Protein AF-A0A521UZY1-F1 (afdb_monomer_lite)

pLDDT: mean 79.72, std 10.28, range [48.25, 92.81]

Sequence (139 aa):
MKGLMRRAATAAIFVVVMLSGLFLGRYSFIFLFAIITALCLWEFLCMVLSRYTRRDFTRMVLGVGFGLTPFVLASVLHMNPLRFGDQFVILTSILFFPFIFLAFIYELFSHSATPFQNVGFIVLGMVYIGAPFSLLGFI

Secondary structure (DSSP, 8-state):
-HHHHHHHHHHHHHHHHHHHHHHS-HHHHHHHHHHHHHHHHHHHHHHHHTTTSS--HHHHHHHHHHHHHHHHHHHHHHH-TTS-HHHHHHHHHHHHHHHHHHHHHHHHHTT-SSHHHHHHHHHHHIIIIIHHHHHGGG-

Structure (mmCIF, N/CA/C/O backbone):
data_AF-A0A521UZY1-F1
#
_entry.id   AF-A0A521UZY1-F1
#
loop_
_atom_site.group_PDB
_atom_site.id
_atom_site.type_symbol
_atom_site.label_atom_id
_atom_site.label_alt_id
_atom_site.label_comp_id
_atom_site.label_asym_id
_atom_site.label_entity_id
_atom_site.label_seq_id
_atom_site.pdbx_PDB_ins_code
_atom_site.Cartn_x
_atom_site.Cartn_y
_atom_site.Cartn_z
_atom_site.occupancy
_atom_site.B_iso_or_equiv
_atom_site.auth_seq_id
_atom_site.auth_comp_id
_atom_site.auth_asym_id
_atom_site.auth_atom_id
_atom_site.pdbx_PDB_model_num
ATOM 1 N N . MET A 1 1 ? -28.747 -14.869 -21.790 1.00 61.78 1 MET A N 1
ATOM 2 C CA . MET A 1 1 ? -27.463 -14.736 -22.528 1.00 61.78 1 MET A CA 1
ATOM 3 C C . MET A 1 1 ? -26.734 -13.405 -22.294 1.00 61.78 1 MET A C 1
ATOM 5 O O . MET A 1 1 ? -25.518 -13.434 -22.159 1.00 61.78 1 MET A O 1
ATOM 9 N N . LYS A 1 2 ? -27.425 -12.256 -22.160 1.00 74.00 2 LYS A N 1
ATOM 10 C CA . LYS A 1 2 ? -26.795 -10.930 -21.933 1.00 74.00 2 LYS A CA 1
ATOM 11 C C . LYS A 1 2 ? -25.822 -10.870 -20.736 1.00 74.00 2 LYS A C 1
ATOM 13 O O . LYS A 1 2 ? -24.771 -10.247 -20.832 1.00 74.00 2 LYS A O 1
ATOM 18 N N . GLY A 1 3 ? -26.134 -11.558 -19.633 1.00 83.81 3 GLY A N 1
ATOM 19 C CA . GLY A 1 3 ? -25.256 -11.615 -18.455 1.00 83.81 3 GLY A CA 1
ATOM 20 C C . GLY A 1 3 ? -23.942 -12.369 -18.690 1.00 83.81 3 GLY A C 1
ATOM 21 O O . GLY A 1 3 ? -22.899 -11.931 -18.214 1.00 83.81 3 GLY A O 1
ATOM 22 N N . LEU A 1 4 ? -23.970 -13.460 -19.465 1.00 87.25 4 LEU A N 1
ATOM 23 C CA . LEU A 1 4 ? -22.769 -14.238 -19.786 1.00 87.25 4 LEU A CA 1
ATOM 24 C C . LEU A 1 4 ? -21.829 -13.442 -20.701 1.00 87.25 4 LEU A C 1
ATOM 26 O O . LEU A 1 4 ? -20.638 -13.358 -20.422 1.00 87.25 4 LEU A O 1
ATOM 30 N N . MET A 1 5 ? -22.381 -12.777 -21.725 1.00 88.06 5 MET A N 1
ATOM 31 C CA . MET A 1 5 ? -21.603 -11.907 -22.616 1.00 88.06 5 MET A CA 1
ATOM 32 C C . MET A 1 5 ? -20.946 -10.745 -21.864 1.00 88.06 5 MET A C 1
ATOM 34 O O . MET A 1 5 ? -19.778 -10.458 -22.100 1.00 88.06 5 MET A O 1
ATOM 38 N N . ARG A 1 6 ? -21.653 -10.107 -20.918 1.00 90.62 6 ARG A N 1
ATOM 39 C CA . ARG A 1 6 ? -21.083 -9.014 -20.114 1.00 90.62 6 ARG A CA 1
ATOM 40 C C . ARG A 1 6 ? -19.905 -9.485 -19.256 1.00 90.62 6 ARG A C 1
ATOM 42 O O . ARG A 1 6 ? -18.896 -8.794 -19.209 1.00 90.62 6 ARG A O 1
ATOM 49 N N . ARG A 1 7 ? -20.014 -10.661 -18.623 1.00 89.25 7 ARG A N 1
ATOM 50 C CA . ARG A 1 7 ? -18.938 -11.256 -17.805 1.00 89.25 7 ARG A CA 1
ATOM 51 C C . ARG A 1 7 ? -17.723 -11.639 -18.651 1.00 89.25 7 ARG A C 1
ATOM 53 O O . ARG A 1 7 ? -16.595 -11.355 -18.257 1.00 89.25 7 ARG A O 1
ATOM 60 N N . ALA A 1 8 ? -17.957 -12.239 -19.819 1.00 91.50 8 ALA A N 1
ATOM 61 C CA . ALA A 1 8 ? -16.895 -12.595 -20.756 1.00 91.50 8 ALA A CA 1
ATOM 62 C C . ALA A 1 8 ? -16.164 -11.351 -21.284 1.00 91.50 8 ALA A C 1
ATOM 64 O O . ALA A 1 8 ? -14.937 -11.325 -21.305 1.00 91.50 8 ALA A O 1
ATOM 65 N N . ALA A 1 9 ? -16.902 -10.291 -21.631 1.00 90.81 9 ALA A N 1
ATOM 66 C CA . ALA A 1 9 ? -16.315 -9.040 -22.100 1.00 90.81 9 ALA A CA 1
ATOM 67 C C . ALA A 1 9 ? -15.446 -8.365 -21.026 1.00 90.81 9 ALA A C 1
ATOM 69 O O . ALA A 1 9 ? -14.319 -7.973 -21.315 1.00 90.81 9 ALA A O 1
ATOM 70 N N . THR A 1 10 ? -15.914 -8.277 -19.774 1.00 92.81 10 THR A N 1
ATOM 71 C CA . THR A 1 10 ? -15.107 -7.704 -18.681 1.00 92.81 10 THR A CA 1
ATOM 72 C C . THR A 1 10 ? -13.855 -8.527 -18.388 1.00 92.81 10 THR A C 1
ATOM 74 O O . THR A 1 10 ? -12.802 -7.951 -18.130 1.00 92.81 10 THR A O 1
ATOM 77 N N . ALA A 1 11 ? -13.944 -9.859 -18.472 1.00 88.62 11 ALA A N 1
ATOM 78 C CA . ALA A 1 11 ? -12.788 -10.735 -18.301 1.00 88.62 11 ALA A CA 1
ATOM 79 C C . ALA A 1 11 ? -11.758 -10.536 -19.424 1.00 88.62 11 ALA A C 1
ATOM 81 O O . ALA A 1 11 ? -10.572 -10.396 -19.144 1.00 88.62 11 ALA A O 1
ATOM 82 N N . ALA A 1 12 ? -12.206 -10.450 -20.680 1.00 92.75 12 ALA A N 1
ATOM 83 C CA . ALA A 1 12 ? -11.323 -10.198 -21.817 1.00 92.75 12 ALA A CA 1
ATOM 84 C C . ALA A 1 12 ? -10.600 -8.847 -21.692 1.00 92.75 12 ALA A C 1
ATOM 86 O O . ALA A 1 12 ? -9.386 -8.785 -21.870 1.00 92.75 12 ALA A O 1
ATOM 87 N N . ILE A 1 13 ? -11.319 -7.782 -21.315 1.00 92.19 13 ILE A N 1
ATOM 88 C CA . ILE A 1 13 ? -10.723 -6.457 -21.079 1.00 92.19 13 ILE A CA 1
ATOM 89 C C . ILE A 1 13 ? -9.666 -6.532 -19.974 1.00 92.19 13 ILE A C 1
ATOM 91 O O . ILE A 1 13 ? -8.566 -6.014 -20.148 1.00 92.19 13 ILE A O 1
ATOM 95 N N . PHE A 1 14 ? -9.969 -7.207 -18.862 1.00 89.75 14 PHE A N 1
ATOM 96 C CA . PHE A 1 14 ? -9.023 -7.370 -17.760 1.00 89.75 14 PHE A CA 1
ATOM 97 C C . PHE A 1 14 ? -7.735 -8.073 -18.208 1.00 89.75 14 PHE A C 1
ATOM 99 O O . PHE A 1 14 ? -6.644 -7.595 -17.911 1.00 89.75 14 PHE A O 1
ATOM 106 N N . VAL A 1 15 ? -7.847 -9.155 -18.984 1.00 91.06 15 VAL A N 1
ATOM 107 C CA . VAL A 1 15 ? -6.678 -9.869 -19.521 1.00 91.06 15 VAL A CA 1
ATOM 108 C C . VAL A 1 15 ? -5.845 -8.966 -20.429 1.00 91.06 15 VAL A C 1
ATOM 110 O O . VAL A 1 15 ? -4.627 -8.926 -20.285 1.00 91.06 15 VAL A O 1
ATOM 113 N N . VAL A 1 16 ? -6.474 -8.202 -21.326 1.00 92.00 16 VAL A N 1
ATOM 114 C CA . VAL A 1 16 ? -5.754 -7.270 -22.211 1.00 92.00 16 VAL A CA 1
ATOM 115 C C . VAL A 1 16 ? -5.002 -6.209 -21.404 1.00 92.00 16 VAL A C 1
ATOM 117 O O . VAL A 1 16 ? -3.839 -5.939 -21.694 1.00 92.00 16 VAL A O 1
ATOM 120 N N . VAL A 1 17 ? -5.624 -5.650 -20.362 1.00 90.25 17 VAL A N 1
ATOM 121 C CA . VAL A 1 17 ? -4.982 -4.669 -19.472 1.00 90.25 17 VAL A CA 1
ATOM 122 C C . VAL A 1 17 ? -3.782 -5.291 -18.750 1.00 90.25 17 VAL A C 1
ATOM 124 O O . VAL A 1 17 ? -2.698 -4.709 -18.774 1.00 90.25 17 VAL A O 1
ATOM 127 N N . MET A 1 18 ? -3.925 -6.498 -18.197 1.00 88.62 18 MET A N 1
ATOM 128 C CA . MET A 1 18 ? -2.826 -7.218 -17.539 1.00 88.62 18 MET A CA 1
ATOM 129 C C . MET A 1 18 ? -1.658 -7.497 -18.494 1.00 88.62 18 MET A C 1
ATOM 131 O O . MET A 1 18 ? -0.507 -7.233 -18.152 1.00 88.62 18 MET A O 1
ATOM 135 N N . LEU A 1 19 ? -1.945 -7.981 -19.708 1.00 88.56 19 LEU A N 1
ATOM 136 C CA . LEU A 1 19 ? -0.922 -8.240 -20.725 1.00 88.56 19 LEU A CA 1
ATOM 137 C C . LEU A 1 19 ? -0.232 -6.943 -21.150 1.00 88.56 19 LEU A C 1
ATOM 139 O O . LEU A 1 19 ? 0.988 -6.910 -21.275 1.00 88.56 19 LEU A O 1
ATOM 143 N N . SER A 1 20 ? -0.988 -5.856 -21.320 1.00 85.12 20 SER A N 1
ATOM 144 C CA . SER A 1 20 ? -0.404 -4.563 -21.672 1.00 85.12 20 SER A CA 1
ATOM 145 C C . SER A 1 20 ? 0.567 -4.069 -20.597 1.00 85.12 20 SER A C 1
ATOM 147 O O . SER A 1 20 ? 1.686 -3.690 -20.928 1.00 85.12 20 SER A O 1
ATOM 149 N N . GLY A 1 21 ? 0.213 -4.176 -19.312 1.00 82.38 21 GLY A N 1
ATOM 150 C CA . GLY A 1 21 ? 1.114 -3.792 -18.223 1.00 82.38 21 GLY A CA 1
ATOM 151 C C . GLY A 1 21 ? 2.383 -4.639 -18.159 1.00 82.38 21 GLY A C 1
ATOM 152 O O . GLY A 1 21 ? 3.438 -4.122 -17.802 1.00 82.38 21 GLY A O 1
ATOM 153 N N . LEU A 1 22 ? 2.301 -5.915 -18.548 1.00 82.69 22 LEU A N 1
ATOM 154 C CA . LEU A 1 22 ? 3.452 -6.815 -18.605 1.00 82.69 22 LEU A CA 1
ATOM 155 C C . LEU A 1 22 ? 4.392 -6.488 -19.779 1.00 82.69 22 LEU A C 1
ATOM 157 O O . LEU A 1 22 ? 5.607 -6.457 -19.603 1.00 82.69 22 LEU A O 1
ATOM 161 N N . PHE A 1 23 ? 3.848 -6.225 -20.972 1.00 82.31 23 PHE A N 1
ATOM 162 C CA . PHE A 1 23 ? 4.647 -6.067 -22.195 1.00 82.31 23 PHE A CA 1
ATOM 163 C C . PHE A 1 23 ? 5.121 -4.632 -22.477 1.00 82.31 23 PHE A C 1
ATOM 165 O O . PHE A 1 23 ? 6.122 -4.462 -23.169 1.00 82.31 23 PHE A O 1
ATOM 172 N N . LEU A 1 24 ? 4.462 -3.592 -21.945 1.00 78.69 24 LEU A N 1
ATOM 173 C CA . LEU A 1 24 ? 4.845 -2.182 -22.171 1.00 78.69 24 LEU A CA 1
ATOM 174 C C . LEU A 1 24 ? 6.080 -1.738 -21.359 1.00 78.69 24 LEU A C 1
ATOM 176 O O . LEU A 1 24 ? 6.508 -0.585 -21.443 1.00 78.69 24 LEU A O 1
ATOM 180 N N . GLY A 1 25 ? 6.673 -2.650 -20.588 1.00 79.81 25 GLY A N 1
ATOM 181 C CA . GLY A 1 25 ? 7.915 -2.441 -19.859 1.00 79.81 25 GLY A CA 1
ATOM 182 C C . GLY A 1 25 ? 7.728 -2.108 -18.379 1.00 79.81 25 GLY A C 1
ATOM 183 O O . GLY A 1 25 ? 6.628 -2.034 -17.832 1.00 79.81 25 GLY A O 1
ATOM 184 N N . ARG A 1 26 ? 8.864 -1.888 -17.718 1.00 79.06 26 ARG A N 1
ATOM 185 C CA . ARG A 1 26 ? 9.018 -1.860 -16.255 1.00 79.06 26 ARG A CA 1
ATOM 186 C C . ARG A 1 26 ? 8.135 -0.845 -15.530 1.00 79.06 26 ARG A C 1
ATOM 188 O O . ARG A 1 26 ? 7.568 -1.142 -14.485 1.00 79.06 26 ARG A O 1
ATOM 195 N N . TYR A 1 27 ? 8.007 0.352 -16.095 1.00 82.38 27 TYR A N 1
ATOM 196 C CA . TYR A 1 27 ? 7.197 1.424 -15.513 1.00 82.38 27 TYR A CA 1
ATOM 197 C C . TYR A 1 27 ? 5.695 1.124 -15.600 1.00 82.38 27 TYR A C 1
ATOM 199 O O . TYR A 1 27 ? 4.960 1.435 -14.665 1.00 82.38 27 TYR A O 1
ATOM 207 N N . SER A 1 28 ? 5.246 0.490 -16.690 1.00 85.56 28 SER A N 1
ATOM 208 C CA . SER A 1 28 ? 3.839 0.117 -16.877 1.00 85.56 28 SER A CA 1
ATOM 209 C C . SER A 1 28 ? 3.429 -0.986 -15.902 1.00 85.56 28 SER A C 1
ATOM 211 O O . SER A 1 28 ? 2.385 -0.880 -15.258 1.00 85.56 28 SER A O 1
ATOM 213 N N . PHE A 1 29 ? 4.305 -1.976 -15.706 1.00 85.19 29 PHE A N 1
ATOM 214 C CA . PHE A 1 29 ? 4.110 -3.049 -14.736 1.00 85.19 29 PHE A CA 1
ATOM 215 C C . PHE A 1 29 ? 3.976 -2.514 -13.305 1.00 85.19 29 PHE A C 1
ATOM 217 O O . PHE A 1 29 ? 2.989 -2.800 -12.626 1.00 85.19 29 PHE A O 1
ATOM 224 N N . ILE A 1 30 ? 4.926 -1.675 -12.868 1.00 86.19 30 ILE A N 1
ATOM 225 C CA . ILE A 1 30 ? 4.906 -1.067 -11.529 1.00 86.19 30 ILE A CA 1
ATOM 226 C C . ILE A 1 30 ? 3.627 -0.250 -11.327 1.00 86.19 30 ILE A C 1
ATOM 228 O O . ILE A 1 30 ? 2.982 -0.371 -10.289 1.00 86.19 30 ILE A O 1
ATOM 232 N N . PHE A 1 31 ? 3.226 0.555 -12.314 1.00 87.50 31 PHE A N 1
ATOM 233 C CA . PHE A 1 31 ? 2.027 1.385 -12.213 1.00 87.50 31 PHE A CA 1
ATOM 234 C C . PHE A 1 31 ? 0.741 0.554 -12.101 1.00 87.50 31 PHE A C 1
ATOM 236 O O . PHE A 1 31 ? -0.096 0.820 -11.238 1.00 87.50 31 PHE A O 1
ATOM 243 N N . LEU A 1 32 ? 0.595 -0.477 -12.936 1.00 88.62 32 LEU A N 1
ATOM 244 C CA . LEU A 1 32 ? -0.574 -1.353 -12.919 1.00 88.62 32 LEU A CA 1
ATOM 245 C C . LEU A 1 32 ? -0.691 -2.091 -11.580 1.00 88.62 32 LEU A C 1
ATOM 247 O O . LEU A 1 32 ? -1.753 -2.069 -10.954 1.00 88.62 32 LEU A O 1
ATOM 251 N N . PHE A 1 33 ? 0.401 -2.688 -11.100 1.00 88.06 33 PHE A N 1
ATOM 252 C CA . PHE A 1 33 ? 0.388 -3.403 -9.826 1.00 88.06 33 PHE A CA 1
ATOM 253 C C . PHE A 1 33 ? 0.284 -2.469 -8.616 1.00 88.06 33 PHE A C 1
ATOM 255 O O . PHE A 1 33 ? -0.316 -2.864 -7.617 1.00 88.06 33 PHE A O 1
ATOM 262 N N . ALA A 1 34 ? 0.752 -1.219 -8.705 1.00 89.62 34 ALA A N 1
ATOM 263 C CA . ALA A 1 34 ? 0.515 -0.211 -7.670 1.00 89.62 34 ALA A CA 1
ATOM 264 C C . ALA A 1 34 ? -0.983 0.069 -7.500 1.00 89.62 34 ALA A C 1
ATOM 266 O O . ALA A 1 34 ? -1.485 0.086 -6.376 1.00 89.62 34 ALA A O 1
ATOM 267 N N . ILE A 1 35 ? -1.706 0.242 -8.613 1.00 91.12 35 ILE A N 1
ATOM 268 C CA . ILE A 1 35 ? -3.157 0.471 -8.599 1.00 91.12 35 ILE A CA 1
ATOM 269 C C . ILE A 1 35 ? -3.882 -0.742 -8.020 1.00 91.12 35 ILE A C 1
ATOM 271 O O . ILE A 1 35 ? -4.724 -0.581 -7.139 1.00 91.12 35 ILE A O 1
ATOM 275 N N . ILE A 1 36 ? -3.548 -1.952 -8.476 1.00 91.12 36 ILE A N 1
ATOM 276 C CA . ILE A 1 36 ? -4.174 -3.182 -7.971 1.00 91.12 36 ILE A CA 1
ATOM 277 C C . ILE A 1 36 ? -3.931 -3.324 -6.465 1.00 91.12 36 ILE A C 1
ATOM 279 O O . ILE A 1 36 ? -4.875 -3.547 -5.712 1.00 91.12 36 ILE A O 1
ATOM 283 N N . THR A 1 37 ? -2.694 -3.115 -6.012 1.00 90.75 37 THR A N 1
ATOM 284 C CA . THR A 1 37 ? -2.333 -3.188 -4.590 1.00 90.75 37 THR A CA 1
ATOM 285 C C . THR A 1 37 ? -3.107 -2.156 -3.768 1.00 90.75 37 THR A C 1
ATOM 287 O O . THR A 1 37 ? -3.660 -2.499 -2.724 1.00 90.75 37 THR A O 1
ATOM 290 N N . ALA A 1 38 ? -3.217 -0.911 -4.250 1.00 91.00 38 ALA A N 1
ATOM 291 C CA . ALA A 1 38 ? -3.992 0.142 -3.595 1.00 91.00 38 ALA A CA 1
ATOM 292 C C . ALA A 1 38 ? -5.477 -0.223 -3.470 1.00 91.00 38 ALA A C 1
ATOM 294 O O . ALA A 1 38 ? -6.060 -0.059 -2.400 1.00 91.00 38 ALA A O 1
ATOM 295 N N . LEU A 1 39 ? -6.081 -0.739 -4.546 1.00 91.69 39 LEU A N 1
ATOM 296 C CA . LEU A 1 39 ? -7.485 -1.153 -4.567 1.00 91.69 39 LEU A CA 1
ATOM 297 C C . LEU A 1 39 ? -7.737 -2.340 -3.629 1.00 91.69 39 LEU A C 1
ATOM 299 O O . LEU A 1 39 ? -8.699 -2.312 -2.866 1.00 91.69 39 LEU A O 1
ATOM 303 N N . CYS A 1 40 ? -6.852 -3.341 -3.619 1.00 91.00 40 CYS A N 1
ATOM 304 C CA . CYS A 1 40 ? -6.947 -4.477 -2.701 1.00 91.00 40 CYS A CA 1
ATOM 305 C C . CYS A 1 40 ? -6.811 -4.046 -1.235 1.00 91.00 40 CYS A C 1
ATOM 307 O O . CYS A 1 40 ? -7.596 -4.481 -0.395 1.00 91.00 40 CYS A O 1
ATOM 309 N N . LEU A 1 41 ? -5.851 -3.169 -0.919 1.00 90.06 41 LEU A N 1
ATOM 310 C CA . LEU A 1 41 ? -5.695 -2.607 0.426 1.00 90.06 41 LEU A CA 1
ATOM 311 C C . LEU A 1 41 ? -6.925 -1.797 0.837 1.00 90.06 41 LEU A C 1
ATOM 313 O O . LEU A 1 41 ? -7.383 -1.912 1.973 1.00 90.06 41 LEU A O 1
ATOM 317 N N . TRP A 1 42 ? -7.473 -1.002 -0.084 1.00 89.81 42 TRP A N 1
ATOM 318 C CA . TRP A 1 42 ? -8.680 -0.217 0.144 1.00 89.81 42 TRP A CA 1
ATOM 319 C C . TRP A 1 42 ? -9.870 -1.121 0.473 1.00 89.81 42 TRP A C 1
ATOM 321 O O . TRP A 1 42 ? -10.521 -0.918 1.495 1.00 89.81 42 TRP A O 1
ATOM 331 N N . GLU A 1 43 ? -10.140 -2.153 -0.328 1.00 89.06 43 GLU A N 1
ATOM 332 C CA . GLU A 1 43 ? -11.229 -3.095 -0.042 1.00 89.06 43 GLU A CA 1
ATOM 333 C C . GLU A 1 43 ? -11.022 -3.848 1.273 1.00 89.06 43 GLU A C 1
ATOM 335 O O . GLU A 1 43 ? -11.949 -3.938 2.082 1.00 89.06 43 GLU A O 1
ATOM 340 N N . PHE A 1 44 ? -9.806 -4.340 1.522 1.00 89.69 44 PHE A N 1
ATOM 341 C CA . PHE A 1 44 ? -9.466 -5.038 2.759 1.00 89.69 44 PHE A CA 1
ATOM 342 C C . PHE A 1 44 ? -9.715 -4.159 3.989 1.00 89.69 44 PHE A C 1
ATOM 344 O O . PHE A 1 44 ? -10.442 -4.553 4.902 1.00 89.69 44 PHE A O 1
ATOM 351 N N . LEU A 1 45 ? -9.180 -2.936 3.993 1.00 86.00 45 LEU A N 1
ATOM 352 C CA . LEU A 1 45 ? -9.372 -1.995 5.094 1.00 86.00 45 LEU A CA 1
ATOM 353 C C . LEU A 1 45 ? -10.834 -1.571 5.223 1.00 86.00 45 LEU A C 1
ATOM 355 O O . LEU A 1 45 ? -11.314 -1.430 6.340 1.00 86.00 45 LEU A O 1
ATOM 359 N N . CYS A 1 46 ? -11.575 -1.434 4.120 1.00 84.50 46 CYS A N 1
ATOM 360 C CA . CYS A 1 46 ? -13.008 -1.146 4.171 1.00 84.50 46 CYS A CA 1
ATOM 361 C C . CYS A 1 46 ? -13.744 -2.229 4.963 1.00 84.50 46 CYS A C 1
ATOM 363 O O . CYS A 1 46 ? -14.465 -1.925 5.907 1.00 84.50 46 CYS A O 1
ATOM 365 N N . MET A 1 47 ? -13.523 -3.500 4.622 1.00 83.38 47 MET A N 1
ATOM 366 C CA . MET A 1 47 ? -14.191 -4.625 5.282 1.00 83.38 47 MET A CA 1
ATOM 367 C C . MET A 1 47 ? -13.826 -4.732 6.764 1.00 83.38 47 MET A C 1
ATOM 369 O O . MET A 1 47 ? -14.671 -5.059 7.597 1.00 83.38 47 MET A O 1
ATOM 373 N N . VAL A 1 48 ? -12.571 -4.447 7.091 1.00 82.25 48 VAL A N 1
ATOM 374 C CA . VAL A 1 48 ? -12.013 -4.697 8.416 1.00 82.25 48 VAL A CA 1
ATOM 375 C C . VAL A 1 48 ? -12.243 -3.525 9.384 1.00 82.25 48 VAL A C 1
ATOM 377 O O . VAL A 1 48 ? -12.565 -3.751 10.550 1.00 82.25 48 VAL A O 1
ATOM 380 N N . LEU A 1 49 ? -12.166 -2.277 8.907 1.00 73.62 49 LEU A N 1
ATOM 381 C CA . LEU A 1 49 ? -12.377 -1.062 9.712 1.00 73.62 49 LEU A CA 1
ATOM 382 C C . LEU A 1 49 ? -13.840 -0.574 9.731 1.00 73.62 49 LEU A C 1
ATOM 384 O O . LEU A 1 49 ? -14.206 0.193 10.620 1.00 73.62 49 LEU A O 1
ATOM 388 N N . SER A 1 50 ? -14.711 -1.031 8.818 1.00 63.06 50 SER A N 1
ATOM 389 C CA . SER A 1 50 ? -16.135 -0.627 8.757 1.00 63.06 50 SER A CA 1
ATOM 390 C C . SER A 1 50 ? -16.968 -1.051 9.979 1.00 63.06 50 SER A C 1
ATOM 392 O O . SER A 1 50 ? -18.158 -0.738 10.047 1.00 63.06 50 SER A O 1
ATOM 394 N N . ARG A 1 51 ? -16.392 -1.772 10.946 1.00 55.06 51 ARG A N 1
ATOM 395 C CA . ARG A 1 51 ? -17.146 -2.364 12.055 1.00 55.06 51 ARG A CA 1
ATOM 396 C C . ARG A 1 51 ? -17.398 -1.441 13.249 1.00 55.06 51 ARG A C 1
ATOM 398 O O . ARG A 1 51 ? -18.253 -1.806 14.046 1.00 55.06 51 ARG A O 1
ATOM 405 N N . TYR A 1 52 ? -16.699 -0.307 13.403 1.00 50.44 52 TYR A N 1
ATOM 406 C CA . TYR A 1 52 ? -16.711 0.390 14.705 1.00 50.44 52 TYR A CA 1
ATOM 407 C C . TYR A 1 52 ? -16.898 1.913 14.732 1.00 50.44 52 TYR A C 1
ATOM 409 O O . TYR A 1 52 ? -17.460 2.392 15.711 1.00 50.44 52 TYR A O 1
ATOM 417 N N . THR A 1 53 ? -16.536 2.686 13.703 1.00 48.47 53 THR A N 1
ATOM 418 C CA . THR A 1 53 ? -16.716 4.152 13.746 1.00 48.47 53 THR A CA 1
ATOM 419 C C . THR A 1 53 ? -16.998 4.717 12.358 1.00 48.47 53 THR A C 1
ATOM 421 O O . THR A 1 53 ? -16.500 4.222 11.349 1.00 48.47 53 THR A O 1
ATOM 424 N N . ARG A 1 54 ? -17.850 5.751 12.329 1.00 48.25 54 ARG A N 1
ATOM 425 C CA . ARG A 1 54 ? -18.164 6.636 11.197 1.00 48.25 54 ARG A CA 1
ATOM 426 C C . ARG A 1 54 ? -16.959 6.749 10.258 1.00 48.25 54 ARG A C 1
ATOM 428 O O . ARG A 1 54 ? -15.928 7.206 10.716 1.00 48.25 54 ARG A O 1
ATOM 435 N N . ARG A 1 55 ? -17.106 6.305 8.997 1.00 54.28 55 ARG A N 1
ATOM 436 C CA . ARG A 1 55 ? -16.135 6.397 7.878 1.00 54.28 55 ARG A CA 1
ATOM 437 C C . ARG A 1 55 ? -15.021 7.427 8.125 1.00 54.28 55 ARG A C 1
ATOM 439 O O . ARG A 1 55 ? -15.094 8.551 7.630 1.00 54.28 55 ARG A O 1
ATOM 446 N N . ASP A 1 56 ? -13.973 7.027 8.836 1.00 63.75 56 ASP A N 1
ATOM 447 C CA . ASP A 1 56 ? -12.769 7.836 8.963 1.00 63.75 56 ASP A CA 1
ATOM 448 C C . ASP A 1 56 ? -11.968 7.590 7.692 1.00 63.75 56 ASP A C 1
ATOM 450 O O . ASP A 1 56 ? -11.037 6.788 7.644 1.00 63.75 56 ASP A O 1
ATOM 454 N N . PHE A 1 57 ? -12.392 8.262 6.622 1.00 68.06 57 PHE A N 1
ATOM 455 C CA . PHE A 1 57 ? -11.713 8.269 5.330 1.00 68.06 57 PHE A CA 1
ATOM 456 C C . PHE A 1 57 ? -10.205 8.514 5.507 1.00 68.06 57 PHE A C 1
ATOM 458 O O . PHE A 1 57 ? -9.391 7.879 4.847 1.00 68.06 57 PHE A O 1
ATOM 465 N N . THR A 1 58 ? -9.831 9.335 6.492 1.00 69.81 58 THR A N 1
ATOM 466 C CA . THR A 1 58 ? -8.448 9.578 6.913 1.00 69.81 58 THR A CA 1
ATOM 467 C C . THR A 1 58 ? -7.717 8.305 7.348 1.00 69.81 58 THR A C 1
ATOM 469 O O . THR A 1 58 ? -6.619 8.057 6.861 1.00 69.81 58 THR A O 1
ATOM 472 N N . ARG A 1 59 ? -8.315 7.450 8.192 1.00 72.81 59 ARG A N 1
ATOM 473 C CA . ARG A 1 59 ? -7.708 6.167 8.606 1.00 72.81 59 ARG A CA 1
ATOM 474 C C . ARG A 1 59 ? -7.531 5.226 7.426 1.00 72.81 59 ARG A C 1
ATOM 476 O O . ARG A 1 59 ? -6.535 4.519 7.342 1.00 72.81 59 ARG A O 1
ATOM 483 N N . MET A 1 60 ? -8.489 5.238 6.507 1.00 76.81 60 MET A N 1
ATOM 484 C CA . MET A 1 60 ? -8.457 4.398 5.319 1.00 76.81 60 MET A CA 1
ATOM 485 C C . MET A 1 60 ? -7.334 4.814 4.365 1.00 76.81 60 MET A C 1
ATOM 487 O O . MET A 1 60 ? -6.557 3.972 3.925 1.00 76.81 60 MET A O 1
ATOM 491 N N . VAL A 1 61 ? -7.195 6.117 4.108 1.00 80.00 61 VAL A N 1
ATOM 492 C CA . VAL A 1 61 ? -6.105 6.671 3.293 1.00 80.00 61 VAL A CA 1
ATOM 493 C C . VAL A 1 61 ? -4.748 6.423 3.953 1.00 80.00 61 VAL A C 1
ATOM 495 O O . VAL A 1 61 ? -3.819 5.998 3.269 1.00 80.00 61 VAL A O 1
ATOM 498 N N . LEU A 1 62 ? -4.641 6.615 5.273 1.00 79.81 62 LEU A N 1
ATOM 499 C CA . LEU A 1 62 ? -3.422 6.307 6.023 1.00 79.81 62 LEU A CA 1
ATOM 500 C C . LEU A 1 62 ? -3.077 4.817 5.930 1.00 79.81 62 LEU A C 1
ATOM 502 O O . LEU A 1 62 ? -1.960 4.476 5.562 1.00 79.81 62 LEU A O 1
ATOM 506 N N . GLY A 1 63 ? -4.042 3.928 6.172 1.00 82.31 63 GLY A N 1
ATOM 507 C CA . GLY A 1 63 ? -3.843 2.483 6.100 1.00 82.31 63 GLY A CA 1
ATOM 508 C C . GLY A 1 63 ? -3.446 1.994 4.705 1.00 82.31 63 GLY A C 1
ATOM 509 O O . GLY A 1 63 ? -2.547 1.163 4.595 1.00 82.31 63 GLY A O 1
ATOM 510 N N . VAL A 1 64 ? -4.053 2.527 3.637 1.00 84.62 64 VAL A N 1
ATOM 511 C CA . VAL A 1 64 ? -3.643 2.203 2.261 1.00 84.62 64 VAL A CA 1
ATOM 512 C C . VAL A 1 64 ? -2.244 2.729 1.982 1.00 84.62 64 VAL A C 1
ATOM 514 O O . VAL A 1 64 ? -1.419 1.970 1.487 1.00 84.62 64 VAL A O 1
ATOM 517 N N . GLY A 1 65 ? -1.945 3.978 2.348 1.00 84.44 65 GLY A N 1
ATOM 518 C CA . GLY A 1 65 ? -0.602 4.542 2.208 1.00 84.44 65 GLY A CA 1
ATOM 519 C C . GLY A 1 65 ? 0.454 3.686 2.911 1.00 84.44 65 GLY A C 1
ATOM 520 O O . GLY A 1 65 ? 1.486 3.373 2.322 1.00 84.44 65 GLY A O 1
ATOM 521 N N . PHE A 1 66 ? 0.156 3.229 4.130 1.00 82.31 66 PHE A N 1
ATOM 522 C CA . PHE A 1 66 ? 1.020 2.350 4.916 1.00 82.31 66 PHE A CA 1
ATOM 523 C C . PHE A 1 66 ? 1.177 0.964 4.288 1.00 82.31 66 PHE A C 1
ATOM 525 O O . PHE A 1 66 ? 2.300 0.485 4.138 1.00 82.31 66 PHE A O 1
ATOM 532 N N . GLY A 1 67 ? 0.086 0.340 3.847 1.00 83.88 67 GLY A N 1
ATOM 533 C CA . GLY A 1 67 ? 0.128 -0.960 3.181 1.00 83.88 67 GLY A CA 1
ATOM 534 C C . GLY A 1 67 ? 0.875 -0.948 1.845 1.00 83.88 67 GLY A C 1
ATOM 535 O O . GLY A 1 67 ? 1.389 -1.983 1.430 1.00 83.88 67 GLY A O 1
ATOM 536 N N . LEU A 1 68 ? 0.976 0.212 1.187 1.00 87.31 68 LEU A N 1
ATOM 537 C CA . LEU A 1 68 ? 1.677 0.389 -0.089 1.00 87.31 68 LEU A CA 1
ATOM 538 C C . LEU A 1 68 ? 3.190 0.600 0.080 1.00 87.31 68 LEU A C 1
ATOM 540 O O . LEU A 1 68 ? 3.940 0.416 -0.878 1.00 87.31 68 LEU A O 1
ATOM 544 N N . THR A 1 69 ? 3.661 0.936 1.286 1.00 84.94 69 THR A N 1
ATOM 545 C CA . THR A 1 69 ? 5.093 1.148 1.571 1.00 84.94 69 THR A CA 1
ATOM 546 C C . THR A 1 69 ? 6.025 0.019 1.097 1.00 84.94 69 THR A C 1
ATOM 548 O O . THR A 1 69 ? 7.007 0.351 0.427 1.00 84.94 69 THR A O 1
ATOM 551 N N . PRO A 1 70 ? 5.762 -1.290 1.324 1.00 81.88 70 PRO A N 1
ATOM 552 C CA . PRO A 1 70 ? 6.642 -2.352 0.827 1.00 81.88 70 PRO A CA 1
ATOM 553 C C . PRO A 1 70 ? 6.684 -2.401 -0.703 1.00 81.88 70 PRO A C 1
ATOM 555 O O . PRO A 1 70 ? 7.744 -2.622 -1.282 1.00 81.88 70 PRO A O 1
ATOM 558 N N . PHE A 1 71 ? 5.558 -2.131 -1.368 1.00 84.44 71 PHE A N 1
ATOM 559 C CA . PHE A 1 71 ? 5.481 -2.099 -2.826 1.00 84.44 71 PHE A CA 1
ATOM 560 C 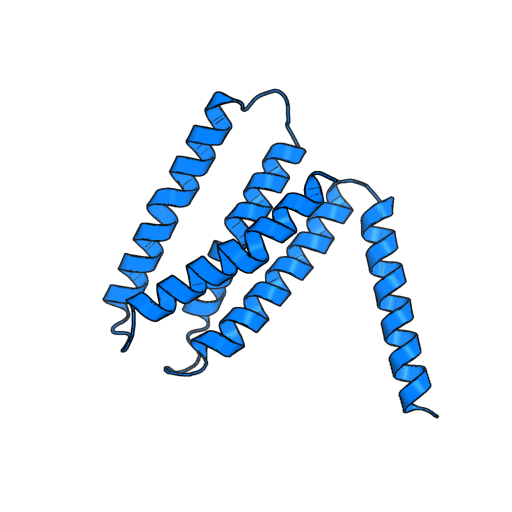C . PHE A 1 71 ? 6.304 -0.944 -3.413 1.00 84.44 71 PHE A C 1
ATOM 562 O O . PHE A 1 71 ? 7.050 -1.136 -4.375 1.00 84.44 71 PHE A O 1
ATOM 569 N N . VAL A 1 72 ? 6.220 0.249 -2.812 1.00 83.19 72 VAL A N 1
ATOM 570 C CA . VAL A 1 72 ? 7.022 1.411 -3.228 1.00 83.19 72 VAL A CA 1
ATOM 571 C C . VAL A 1 72 ? 8.511 1.141 -3.023 1.00 83.19 72 VAL A C 1
ATOM 573 O O . VAL A 1 72 ? 9.302 1.377 -3.934 1.00 83.19 72 VAL A O 1
ATOM 576 N N . LEU A 1 73 ? 8.897 0.596 -1.866 1.00 80.44 73 LEU A N 1
ATOM 577 C CA . LEU A 1 73 ? 10.291 0.258 -1.569 1.00 80.44 73 LEU A CA 1
ATOM 578 C C . LEU A 1 73 ? 10.855 -0.767 -2.564 1.00 80.44 73 LEU A C 1
ATOM 580 O O . LEU A 1 73 ? 11.939 -0.555 -3.109 1.00 80.44 73 LEU A O 1
ATOM 584 N N . ALA A 1 74 ? 10.103 -1.829 -2.867 1.00 79.56 74 ALA A N 1
ATOM 585 C CA . ALA A 1 74 ? 10.488 -2.814 -3.877 1.00 79.56 74 ALA A CA 1
ATOM 586 C C . ALA A 1 74 ? 10.603 -2.200 -5.280 1.00 79.56 74 ALA A C 1
ATOM 588 O O . ALA A 1 74 ? 11.543 -2.496 -6.015 1.00 79.56 74 ALA A O 1
ATOM 589 N N . SER A 1 75 ? 9.694 -1.292 -5.640 1.00 79.38 75 SER A N 1
ATOM 590 C CA . SER A 1 75 ? 9.735 -0.592 -6.928 1.00 79.38 75 SER A CA 1
ATOM 591 C C . SER A 1 75 ? 10.984 0.287 -7.063 1.00 79.38 75 SER A C 1
ATOM 593 O O . SER A 1 75 ? 11.627 0.291 -8.112 1.00 79.38 75 SER A O 1
ATOM 595 N N . VAL A 1 76 ? 11.369 0.996 -5.995 1.00 77.25 76 VAL A N 1
ATOM 596 C CA . VAL A 1 76 ? 12.593 1.816 -5.952 1.00 77.25 76 VAL A CA 1
ATOM 597 C C . VAL A 1 76 ? 13.844 0.944 -6.083 1.00 77.25 76 VAL A C 1
ATOM 599 O O . VAL A 1 76 ? 14.726 1.266 -6.882 1.00 77.25 76 VAL A O 1
ATOM 602 N N . LEU A 1 77 ? 13.897 -0.185 -5.368 1.00 73.94 77 LEU A N 1
ATOM 603 C CA . LEU A 1 77 ? 14.971 -1.172 -5.513 1.00 73.94 77 LEU A CA 1
ATOM 604 C C . LEU A 1 77 ? 15.101 -1.669 -6.948 1.00 73.94 77 LEU A C 1
ATOM 606 O O . LEU A 1 77 ? 16.197 -1.710 -7.507 1.00 73.94 77 LEU A O 1
ATOM 610 N N . HIS A 1 78 ? 13.970 -2.016 -7.554 1.00 70.50 78 HIS A N 1
ATOM 611 C CA . HIS A 1 78 ? 13.939 -2.542 -8.904 1.00 70.50 78 HIS A CA 1
ATOM 612 C C . HIS A 1 78 ? 14.453 -1.509 -9.923 1.00 70.50 78 HIS A C 1
ATOM 614 O O . HIS A 1 78 ? 15.117 -1.857 -10.902 1.00 70.50 78 HIS A O 1
ATOM 620 N N . MET A 1 79 ? 14.213 -0.216 -9.684 1.00 69.62 79 MET A N 1
ATOM 621 C CA . MET A 1 79 ? 14.726 0.854 -10.539 1.00 69.62 79 MET A CA 1
ATOM 622 C C . MET A 1 79 ? 16.244 1.058 -10.444 1.00 69.62 79 MET A C 1
ATOM 624 O O . MET A 1 79 ? 16.840 1.441 -11.453 1.00 69.62 79 MET A O 1
ATOM 628 N N . ASN A 1 80 ? 16.881 0.784 -9.299 1.00 67.50 80 ASN A N 1
ATOM 629 C CA . ASN A 1 80 ? 18.320 1.009 -9.100 1.00 67.50 80 ASN A CA 1
ATOM 630 C C . ASN A 1 80 ? 19.004 -0.102 -8.263 1.00 67.50 80 ASN A C 1
ATOM 632 O O . ASN A 1 80 ? 19.342 0.112 -7.097 1.00 67.50 80 ASN A O 1
ATOM 636 N N . PRO A 1 81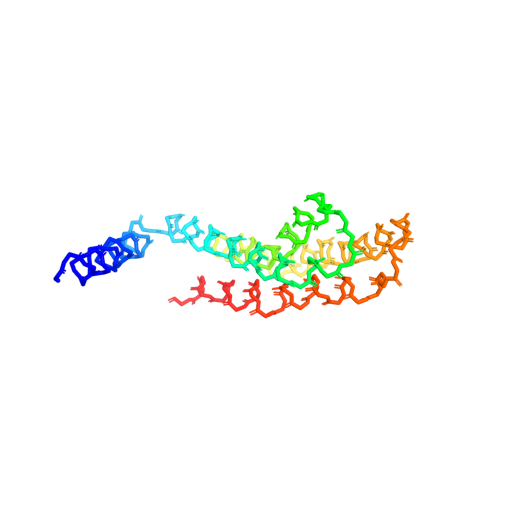 ? 19.298 -1.274 -8.861 1.00 59.03 81 PRO A N 1
ATOM 637 C CA . PRO A 1 81 ? 19.833 -2.427 -8.126 1.00 59.03 81 PRO A CA 1
ATOM 638 C C . PRO A 1 81 ? 21.258 -2.233 -7.576 1.00 59.03 81 PRO A C 1
ATOM 640 O O . PRO A 1 81 ? 21.667 -2.926 -6.652 1.00 59.03 81 PRO A O 1
ATOM 643 N N . LEU A 1 82 ? 22.042 -1.312 -8.151 1.00 52.06 82 LEU A N 1
ATOM 644 C CA . LEU A 1 82 ? 23.509 -1.300 -8.030 1.00 52.06 82 LEU A CA 1
ATOM 645 C C . LEU A 1 82 ? 24.080 -0.338 -6.971 1.00 52.06 82 LEU A C 1
ATOM 647 O O . LEU A 1 82 ? 25.297 -0.278 -6.817 1.00 52.06 82 LEU A O 1
ATOM 651 N N . ARG A 1 83 ? 23.253 0.439 -6.256 1.00 54.19 83 ARG A N 1
ATOM 652 C CA . ARG A 1 83 ? 23.750 1.516 -5.366 1.00 54.19 83 ARG A CA 1
ATOM 653 C C . ARG A 1 83 ? 23.355 1.429 -3.894 1.00 54.19 83 ARG A C 1
A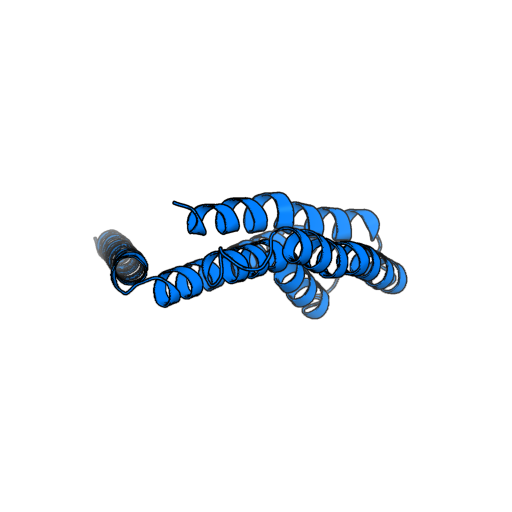TOM 655 O O . ARG A 1 83 ? 23.875 2.206 -3.102 1.00 54.19 83 ARG A O 1
ATOM 662 N N . PHE A 1 84 ? 22.485 0.497 -3.511 1.00 57.34 84 PHE A N 1
ATOM 663 C CA . PHE A 1 84 ? 21.770 0.598 -2.237 1.00 57.34 84 PHE A CA 1
ATOM 664 C C . PHE A 1 84 ? 21.929 -0.603 -1.293 1.00 57.34 84 PHE A C 1
ATOM 666 O O . PHE A 1 84 ? 21.033 -0.819 -0.502 1.00 57.34 84 PHE A O 1
ATOM 673 N N . GLY A 1 85 ? 23.022 -1.375 -1.296 1.00 59.53 85 GLY A N 1
ATOM 674 C CA . GLY A 1 85 ? 23.182 -2.480 -0.322 1.00 59.53 85 GLY A CA 1
ATOM 675 C C . GLY A 1 85 ? 22.969 -2.027 1.135 1.00 59.53 85 GLY A C 1
ATOM 676 O O . GLY A 1 85 ? 22.009 -2.432 1.789 1.00 59.53 85 GLY A O 1
ATOM 677 N N . ASP A 1 86 ? 23.787 -1.079 1.595 1.00 64.31 86 ASP A N 1
ATOM 678 C CA . ASP A 1 86 ? 23.669 -0.517 2.950 1.00 64.31 86 ASP A CA 1
ATOM 679 C C . ASP A 1 86 ? 22.579 0.560 3.037 1.00 64.31 86 ASP A C 1
ATOM 681 O O . ASP A 1 86 ? 21.834 0.661 4.013 1.00 64.31 86 ASP A O 1
ATOM 685 N N . GLN A 1 87 ? 22.440 1.361 1.978 1.00 67.69 87 GLN A N 1
ATOM 686 C CA . GLN A 1 87 ? 21.480 2.462 1.943 1.00 67.69 87 GLN A CA 1
ATOM 687 C C . GLN A 1 87 ? 20.025 1.975 1.897 1.00 67.69 87 GLN A C 1
ATOM 689 O O . GLN A 1 87 ? 19.156 2.674 2.401 1.00 67.69 87 GLN A O 1
ATOM 694 N N . PHE A 1 88 ? 19.735 0.788 1.353 1.00 69.50 88 PHE A N 1
ATOM 695 C CA . PHE A 1 88 ? 18.390 0.208 1.345 1.00 69.50 88 PHE A CA 1
ATOM 696 C C . PHE A 1 88 ? 17.945 -0.201 2.742 1.00 69.50 88 PHE A C 1
ATOM 698 O O . PHE A 1 88 ? 16.814 0.087 3.123 1.00 69.50 88 PHE A O 1
ATOM 705 N N . VAL A 1 89 ? 18.821 -0.841 3.522 1.00 70.56 89 VAL A N 1
ATOM 706 C CA . VAL A 1 89 ? 18.504 -1.230 4.903 1.00 70.56 89 VAL A CA 1
ATOM 707 C C . VAL A 1 89 ? 18.233 0.013 5.742 1.00 70.56 89 VAL A C 1
ATOM 709 O O . VAL A 1 89 ? 17.254 0.051 6.489 1.00 70.56 89 VAL A O 1
ATOM 712 N N . ILE A 1 90 ? 19.045 1.058 5.563 1.00 72.56 90 ILE A N 1
ATOM 713 C CA . ILE A 1 90 ? 18.859 2.350 6.228 1.00 72.56 90 ILE A CA 1
ATOM 714 C C . ILE A 1 90 ? 17.547 3.007 5.783 1.00 72.56 90 ILE A C 1
ATOM 716 O O . ILE A 1 90 ? 16.746 3.385 6.634 1.00 72.56 90 ILE A O 1
ATOM 720 N N . LEU A 1 91 ? 17.281 3.101 4.476 1.00 73.94 91 LEU A N 1
ATOM 721 C CA . LEU A 1 91 ? 16.064 3.717 3.937 1.00 73.94 91 LEU A CA 1
ATOM 722 C C . LEU A 1 91 ? 14.808 2.977 4.411 1.00 73.94 91 LEU A C 1
ATOM 724 O O . LEU A 1 91 ? 13.845 3.603 4.843 1.00 73.94 91 LEU A O 1
ATOM 728 N N . THR A 1 92 ? 14.840 1.645 4.379 1.00 74.12 92 THR A N 1
ATOM 729 C CA . THR A 1 92 ? 13.738 0.790 4.825 1.00 74.12 92 THR A CA 1
ATOM 730 C C . THR A 1 92 ? 13.521 0.931 6.322 1.00 74.12 92 THR A C 1
ATOM 732 O O . THR A 1 92 ? 12.389 1.101 6.750 1.00 74.12 92 THR A O 1
ATOM 735 N N . SER A 1 93 ? 14.587 0.944 7.124 1.00 73.50 93 SER A N 1
ATOM 736 C CA . SER A 1 93 ? 14.480 1.125 8.577 1.00 73.50 93 SER A CA 1
ATOM 737 C C . SER A 1 93 ? 13.942 2.512 8.938 1.00 73.50 93 SER A C 1
ATOM 739 O O . SER A 1 93 ? 13.046 2.615 9.772 1.00 73.50 93 SER A O 1
ATOM 741 N N . ILE A 1 94 ? 14.424 3.569 8.272 1.00 78.00 94 ILE A N 1
ATOM 742 C CA . ILE A 1 94 ? 13.964 4.952 8.469 1.00 78.00 94 ILE A CA 1
ATOM 743 C C . ILE A 1 94 ? 12.518 5.133 8.019 1.00 78.00 94 ILE A C 1
ATOM 745 O O . ILE A 1 94 ? 11.797 5.903 8.639 1.00 78.00 94 ILE A O 1
ATOM 749 N N . LEU A 1 95 ? 12.070 4.462 6.958 1.00 75.81 95 LEU A N 1
ATOM 750 C CA . LEU A 1 95 ? 10.678 4.573 6.539 1.00 75.81 95 LEU A CA 1
ATOM 751 C C . LEU A 1 95 ? 9.774 3.725 7.435 1.00 75.81 95 LEU A C 1
ATOM 753 O O . LEU A 1 95 ? 8.717 4.180 7.838 1.00 75.81 95 LEU A O 1
ATOM 757 N N . PHE A 1 96 ? 10.183 2.501 7.762 1.00 77.31 96 PHE A N 1
ATOM 758 C CA . PHE A 1 96 ? 9.295 1.491 8.326 1.00 77.31 96 PHE A CA 1
ATOM 759 C C . PHE A 1 96 ? 9.048 1.654 9.827 1.00 77.31 96 PHE A C 1
ATOM 761 O O . PHE A 1 96 ? 7.898 1.635 10.272 1.00 77.31 96 PHE A O 1
ATOM 768 N N . PHE A 1 97 ? 10.113 1.861 10.608 1.00 79.31 97 PHE A N 1
ATOM 769 C CA . PHE A 1 97 ? 10.011 1.994 12.062 1.00 79.31 97 PHE A CA 1
ATOM 770 C C . PHE A 1 97 ? 9.140 3.182 12.487 1.00 79.31 97 PHE A C 1
ATOM 772 O O . PHE A 1 97 ? 8.117 2.957 13.139 1.00 79.31 97 PHE A O 1
ATOM 779 N N . PRO A 1 98 ? 9.468 4.439 12.128 1.00 81.06 98 PRO A N 1
ATOM 780 C CA . PRO A 1 98 ? 8.683 5.576 12.586 1.00 81.06 98 PRO A CA 1
ATOM 781 C C . PRO A 1 98 ? 7.259 5.536 12.041 1.00 81.06 98 PRO A C 1
ATOM 783 O O . PRO A 1 98 ? 6.360 5.971 12.744 1.00 81.06 98 PRO A O 1
ATOM 786 N N . PHE A 1 99 ? 7.019 4.959 10.859 1.00 77.31 99 PHE A N 1
ATOM 787 C CA . PHE A 1 99 ? 5.667 4.797 10.325 1.00 77.31 99 PHE A CA 1
ATOM 788 C C . PHE A 1 99 ? 4.778 3.903 11.196 1.00 77.31 99 PHE A C 1
ATOM 790 O O . PHE A 1 99 ? 3.650 4.294 11.496 1.00 77.31 99 PHE A O 1
ATOM 797 N N . ILE A 1 100 ? 5.271 2.738 11.636 1.00 79.19 100 ILE A N 1
ATOM 798 C CA . ILE A 1 100 ? 4.504 1.857 12.534 1.00 79.19 100 ILE A CA 1
ATOM 799 C C . ILE A 1 100 ? 4.193 2.585 13.843 1.00 79.19 100 ILE A C 1
ATOM 801 O O . ILE A 1 100 ? 3.045 2.597 14.289 1.00 79.19 100 ILE A O 1
ATOM 805 N N . PHE A 1 101 ? 5.194 3.234 14.443 1.00 81.44 101 PHE A N 1
ATOM 806 C CA . PHE A 1 101 ? 5.000 3.972 15.691 1.00 81.44 101 PHE A CA 1
ATOM 807 C C . PHE A 1 101 ? 4.047 5.161 15.521 1.00 81.44 101 PHE A C 1
ATOM 809 O O . PHE A 1 101 ? 3.221 5.405 16.398 1.00 81.44 101 PHE A O 1
ATOM 816 N N . LEU A 1 102 ? 4.089 5.864 14.387 1.00 81.69 102 LEU A N 1
ATOM 817 C CA . LEU A 1 102 ? 3.177 6.969 14.098 1.00 81.69 102 LEU A CA 1
ATOM 818 C C . LEU A 1 102 ? 1.733 6.484 13.927 1.00 81.69 102 LEU A C 1
ATOM 820 O O . LEU A 1 102 ? 0.820 7.147 14.409 1.00 81.69 102 LEU A O 1
ATOM 824 N N . ALA A 1 103 ? 1.520 5.328 13.289 1.00 78.38 103 ALA A N 1
ATOM 825 C CA . ALA A 1 103 ? 0.199 4.709 13.182 1.00 78.38 103 ALA A CA 1
ATOM 826 C C . ALA A 1 103 ? -0.362 4.352 14.569 1.00 78.38 103 ALA A C 1
ATOM 828 O O . ALA A 1 103 ? -1.531 4.615 14.845 1.00 78.38 103 ALA A O 1
ATOM 829 N N . PHE A 1 104 ? 0.488 3.837 15.465 1.00 80.56 104 PHE A N 1
ATOM 830 C CA . PHE A 1 104 ? 0.135 3.607 16.868 1.00 80.56 104 PHE A CA 1
ATOM 831 C C . PHE A 1 104 ? -0.232 4.892 17.607 1.00 80.56 104 PHE A C 1
ATOM 833 O O . PHE A 1 104 ? -1.273 4.933 18.260 1.00 80.56 104 PHE A O 1
ATOM 840 N N . ILE A 1 105 ? 0.590 5.938 17.493 1.00 83.25 105 ILE A N 1
ATOM 841 C CA . ILE A 1 105 ? 0.323 7.236 18.121 1.00 83.25 105 ILE A CA 1
ATOM 842 C C . ILE A 1 105 ? -0.995 7.800 17.582 1.00 83.25 105 ILE A C 1
ATOM 844 O O . ILE A 1 105 ? -1.897 8.091 18.358 1.00 83.25 105 ILE A O 1
ATOM 848 N N . TYR A 1 106 ? -1.162 7.892 16.263 1.00 81.06 106 TYR A N 1
ATOM 849 C CA . TYR A 1 106 ? -2.381 8.423 15.656 1.00 81.06 106 TYR A CA 1
ATOM 850 C C . TYR A 1 106 ? -3.637 7.697 16.154 1.00 81.06 106 TYR A C 1
ATOM 852 O O . TYR A 1 106 ? -4.599 8.340 16.572 1.00 81.06 106 TYR A O 1
ATOM 860 N N . GLU A 1 107 ? -3.616 6.365 16.177 1.00 78.19 107 GLU A N 1
ATOM 861 C CA . GLU A 1 107 ? -4.778 5.570 16.566 1.00 78.19 107 GLU A CA 1
ATOM 862 C C . GLU A 1 107 ? -5.078 5.657 18.075 1.00 78.19 107 GLU A C 1
ATOM 864 O O . GLU A 1 107 ? -6.247 5.676 18.469 1.00 78.19 107 GLU A O 1
ATOM 869 N N . LEU A 1 108 ? -4.044 5.781 18.918 1.00 77.88 108 LEU A N 1
ATOM 870 C CA . LEU A 1 108 ? -4.189 5.972 20.365 1.00 77.88 108 LEU A CA 1
ATOM 871 C C . LEU A 1 108 ? -4.797 7.343 20.703 1.00 77.88 108 LEU A C 1
ATOM 873 O O . LEU A 1 108 ? -5.642 7.443 21.591 1.00 77.88 108 LEU A O 1
ATOM 877 N N . PHE A 1 109 ? -4.418 8.387 19.963 1.00 77.88 109 PHE A N 1
ATOM 878 C CA . PHE A 1 109 ? -4.966 9.739 20.116 1.00 77.88 109 PHE A CA 1
ATOM 879 C C . PHE A 1 109 ? -6.333 9.919 19.435 1.00 77.88 109 PHE A C 1
ATOM 881 O O . PHE A 1 109 ? -7.060 10.861 19.738 1.00 77.88 109 PHE A O 1
ATOM 888 N N . SER A 1 110 ? -6.727 9.002 18.548 1.00 70.56 110 SER A N 1
ATOM 889 C CA . SER A 1 110 ? -8.014 9.038 17.845 1.00 70.56 110 SER A CA 1
ATOM 890 C C . SER A 1 110 ? -9.211 8.604 18.714 1.00 70.56 110 SER A C 1
ATOM 892 O O . SER A 1 110 ? -10.322 8.478 18.200 1.00 70.56 110 SER A O 1
ATOM 894 N N . HIS A 1 111 ? -9.012 8.354 20.020 1.00 66.19 111 HIS A N 1
ATOM 895 C CA . HIS A 1 111 ? -10.043 7.859 20.951 1.00 66.19 111 HIS A CA 1
ATOM 896 C C . HIS A 1 111 ? -10.833 6.658 20.393 1.00 66.19 111 HIS A C 1
ATOM 898 O O . HIS A 1 111 ? -12.030 6.498 20.634 1.00 66.19 111 HIS A O 1
ATOM 904 N N . SER A 1 112 ? -10.159 5.812 19.611 1.00 68.88 112 SER A N 1
ATOM 905 C CA . SER A 1 112 ? -10.743 4.593 19.062 1.00 68.88 112 SER A CA 1
ATOM 906 C C . SER A 1 112 ? -11.099 3.626 20.193 1.00 68.88 112 SER A C 1
ATOM 908 O O . SER A 1 112 ? -10.357 3.515 21.167 1.00 68.88 112 SER A O 1
ATOM 910 N N . ALA A 1 113 ? -12.202 2.886 20.058 1.00 68.69 113 ALA A N 1
ATOM 911 C CA . ALA A 1 113 ? -12.576 1.860 21.034 1.00 68.69 113 ALA A CA 1
ATOM 912 C C . ALA A 1 113 ? -11.566 0.695 21.074 1.00 68.69 113 ALA A C 1
ATOM 914 O O . ALA A 1 113 ? -11.401 0.051 22.108 1.00 68.69 113 ALA A O 1
ATOM 915 N N . THR A 1 114 ? -10.883 0.426 19.955 1.00 78.75 114 THR A N 1
ATOM 916 C CA . THR A 1 114 ? -9.969 -0.716 19.782 1.00 78.75 114 THR A CA 1
ATOM 917 C C . THR A 1 114 ? -8.701 -0.327 18.997 1.00 78.75 114 THR A C 1
ATOM 919 O O . THR A 1 114 ? -8.452 -0.835 17.900 1.00 78.75 114 THR A O 1
ATOM 922 N N . PRO A 1 115 ? -7.844 0.562 19.537 1.00 77.44 115 PRO A N 1
ATOM 923 C CA . PRO A 1 115 ? -6.736 1.152 18.783 1.00 77.44 115 PRO A CA 1
ATOM 924 C C . PRO A 1 115 ? -5.677 0.123 18.360 1.00 77.44 115 PRO A C 1
ATOM 926 O O . PRO A 1 115 ? -5.264 0.088 17.204 1.00 77.44 115 PRO A O 1
ATOM 929 N N . PHE A 1 116 ? -5.297 -0.792 19.255 1.00 81.31 116 PHE A N 1
ATOM 930 C CA . PHE A 1 116 ? -4.341 -1.862 18.941 1.00 81.31 116 PHE A CA 1
ATOM 931 C C . PHE A 1 116 ? -4.831 -2.785 17.822 1.00 81.31 116 PHE A C 1
ATOM 933 O O . PHE A 1 116 ? -4.045 -3.208 16.976 1.00 81.31 116 PHE A O 1
ATOM 940 N N . GLN A 1 117 ? -6.132 -3.080 17.794 1.00 84.31 117 GLN A N 1
ATOM 941 C CA . GLN A 1 117 ? -6.717 -3.952 16.782 1.00 84.31 117 GLN A CA 1
ATOM 942 C C . GLN A 1 117 ? -6.684 -3.289 15.399 1.00 84.31 117 GLN A C 1
ATOM 944 O O . GLN A 1 117 ? -6.310 -3.932 14.420 1.00 84.31 117 GLN A O 1
ATOM 949 N N . ASN A 1 118 ? -7.007 -1.996 15.324 1.00 82.12 118 ASN A N 1
ATOM 950 C CA . ASN A 1 118 ? -6.988 -1.240 14.073 1.00 82.12 118 ASN A CA 1
ATOM 951 C C . ASN A 1 118 ? -5.576 -1.125 13.489 1.00 82.12 118 ASN A C 1
ATOM 953 O O . ASN A 1 118 ? -5.390 -1.342 12.292 1.00 82.12 118 ASN A O 1
ATOM 957 N N . VAL A 1 119 ? -4.568 -0.871 14.328 1.00 84.56 119 VAL A N 1
ATOM 958 C CA . VAL A 1 119 ? -3.168 -0.884 13.876 1.00 84.56 119 VAL A CA 1
ATOM 959 C C . VAL A 1 119 ? -2.748 -2.287 13.441 1.00 84.56 119 VAL A C 1
ATOM 961 O O . VAL A 1 119 ? -2.120 -2.436 12.395 1.00 84.56 119 VAL A O 1
ATOM 964 N N . GLY A 1 120 ? -3.156 -3.326 14.175 1.00 86.50 120 GLY A N 1
ATOM 965 C CA . GLY A 1 120 ? -2.939 -4.717 13.776 1.00 86.50 120 GLY A CA 1
ATOM 966 C C . GLY A 1 120 ? -3.493 -5.017 12.382 1.00 86.50 120 GLY A C 1
ATOM 967 O O . GLY A 1 120 ? -2.815 -5.639 11.571 1.00 86.50 120 GLY A O 1
ATOM 968 N N . PHE A 1 121 ? -4.680 -4.509 12.055 1.00 86.94 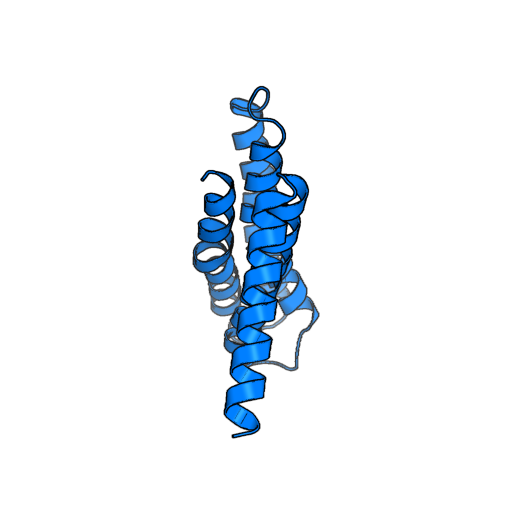121 PHE A N 1
ATOM 969 C CA . PHE A 1 121 ? -5.263 -4.648 10.724 1.00 86.94 121 PHE A CA 1
ATOM 970 C C . PHE A 1 121 ? -4.497 -3.895 9.635 1.00 86.94 121 PHE A C 1
ATOM 972 O O . PHE A 1 121 ? -4.306 -4.437 8.549 1.00 86.94 121 PHE A O 1
ATOM 979 N N . ILE A 1 122 ? -4.004 -2.690 9.917 1.00 86.12 122 ILE A N 1
ATOM 980 C CA . ILE A 1 122 ? -3.137 -1.949 8.990 1.00 86.12 122 ILE A CA 1
ATOM 981 C C . ILE A 1 122 ? -1.849 -2.739 8.710 1.00 86.12 122 ILE A C 1
ATOM 983 O O . ILE A 1 122 ? -1.472 -2.920 7.550 1.00 86.12 122 ILE A O 1
ATOM 987 N N . VAL A 1 123 ? -1.205 -3.263 9.757 1.00 87.69 123 VAL A N 1
ATOM 988 C CA . VAL A 1 123 ? 0.008 -4.089 9.636 1.00 87.69 123 VAL A CA 1
ATOM 989 C C . VAL A 1 123 ? -0.285 -5.380 8.869 1.00 87.69 123 VAL A C 1
ATOM 991 O O . VAL A 1 123 ? 0.485 -5.755 7.989 1.00 87.69 123 VAL A O 1
ATOM 994 N N . LEU A 1 124 ? -1.421 -6.036 9.125 1.00 89.62 124 LEU A N 1
ATOM 995 C CA . LEU A 1 124 ? -1.845 -7.218 8.372 1.00 89.62 124 LEU A CA 1
ATOM 996 C C . LEU A 1 124 ? -2.072 -6.908 6.893 1.00 89.62 124 LEU A C 1
ATOM 998 O O . LEU A 1 124 ? -1.648 -7.693 6.053 1.00 89.62 124 LEU A O 1
ATOM 1002 N N . GLY A 1 125 ? -2.679 -5.768 6.556 1.00 87.75 125 GLY A N 1
ATOM 1003 C CA . GLY A 1 125 ? -2.818 -5.335 5.164 1.00 87.75 125 GLY A CA 1
ATOM 1004 C C . GLY A 1 125 ? -1.456 -5.192 4.485 1.00 87.75 125 GLY A C 1
ATOM 1005 O O . GLY A 1 125 ? -1.244 -5.681 3.378 1.00 87.75 125 GLY A O 1
ATOM 1006 N N . MET A 1 126 ? -0.484 -4.608 5.179 1.00 88.00 126 MET A N 1
ATOM 1007 C CA . MET A 1 126 ? 0.875 -4.501 4.664 1.00 88.00 126 MET A CA 1
ATOM 1008 C C . MET A 1 126 ? 1.551 -5.870 4.470 1.00 88.00 126 MET A C 1
ATOM 1010 O O . MET A 1 126 ? 2.114 -6.123 3.407 1.00 88.00 126 MET A O 1
ATOM 1014 N N . VAL A 1 127 ? 1.491 -6.762 5.460 1.00 88.44 127 VAL A N 1
ATOM 1015 C CA . VAL A 1 127 ? 2.164 -8.074 5.410 1.00 88.44 127 VAL A CA 1
ATOM 1016 C C . VAL A 1 127 ? 1.482 -9.028 4.424 1.00 88.44 127 VAL A C 1
ATOM 1018 O O . VAL A 1 127 ? 2.162 -9.753 3.705 1.00 88.44 127 VAL A O 1
ATOM 1021 N N . TYR A 1 128 ? 0.149 -9.031 4.367 1.00 89.62 128 TYR A N 1
ATOM 1022 C CA . TYR A 1 128 ? -0.632 -9.985 3.574 1.00 89.62 128 TYR A CA 1
ATOM 1023 C C . TYR A 1 128 ? -0.908 -9.519 2.139 1.00 89.62 128 TYR A C 1
ATOM 1025 O O . TYR A 1 128 ? -1.169 -10.345 1.272 1.00 89.62 128 TYR A O 1
ATOM 1033 N N . ILE A 1 129 ? -0.867 -8.210 1.872 1.00 89.88 129 ILE A N 1
ATOM 1034 C CA . ILE A 1 129 ? -1.160 -7.644 0.545 1.00 89.88 129 ILE A CA 1
ATOM 1035 C C . ILE A 1 129 ? 0.067 -6.911 0.005 1.00 89.88 129 ILE A C 1
ATOM 1037 O O . ILE A 1 129 ? 0.577 -7.257 -1.059 1.00 89.88 129 ILE A O 1
ATOM 1041 N N . GLY A 1 130 ? 0.579 -5.934 0.755 1.00 86.62 130 GLY A N 1
ATOM 1042 C CA . GLY A 1 130 ? 1.701 -5.100 0.321 1.00 86.62 130 GLY A CA 1
ATOM 1043 C C . GLY A 1 130 ? 2.976 -5.893 0.019 1.00 86.62 130 GLY A C 1
ATOM 1044 O O . GLY A 1 130 ? 3.557 -5.746 -1.055 1.00 86.62 130 GLY A O 1
ATOM 1045 N N . ALA A 1 131 ? 3.407 -6.751 0.946 1.00 85.94 131 ALA A N 1
ATOM 1046 C CA . ALA A 1 131 ? 4.620 -7.554 0.802 1.00 85.94 131 ALA A CA 1
ATOM 1047 C C . ALA A 1 131 ? 4.558 -8.560 -0.369 1.00 85.94 131 ALA A C 1
ATOM 1049 O O . ALA A 1 131 ? 5.451 -8.511 -1.216 1.00 85.94 131 ALA A O 1
ATOM 1050 N N . PRO A 1 132 ? 3.537 -9.428 -0.514 1.00 86.62 132 PRO A N 1
ATOM 1051 C CA . PRO A 1 132 ? 3.496 -10.364 -1.639 1.00 86.62 132 PRO A CA 1
ATOM 1052 C C . PRO A 1 132 ? 3.380 -9.664 -2.997 1.00 86.62 132 PRO A C 1
ATOM 1054 O O . PRO A 1 132 ? 4.064 -10.067 -3.935 1.00 86.62 132 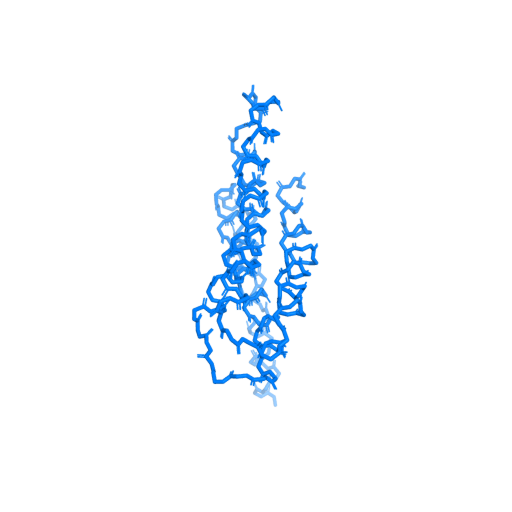PRO A O 1
ATOM 1057 N N . PHE A 1 133 ? 2.603 -8.580 -3.120 1.00 85.88 133 PHE A N 1
ATOM 1058 C CA . PHE A 1 133 ? 2.556 -7.830 -4.380 1.00 85.88 133 PHE A CA 1
ATOM 1059 C C . PHE A 1 133 ? 3.868 -7.108 -4.695 1.00 85.88 133 PHE A C 1
ATOM 1061 O O . PHE A 1 133 ? 4.215 -6.966 -5.865 1.00 85.88 133 PHE A O 1
ATOM 1068 N N . SER A 1 134 ? 4.634 -6.706 -3.677 1.00 85.06 134 SER A N 1
ATOM 1069 C CA . SER A 1 134 ? 5.977 -6.146 -3.869 1.00 85.06 134 SER A CA 1
ATOM 1070 C C . SER A 1 134 ? 6.956 -7.163 -4.470 1.00 85.06 134 SER A C 1
ATOM 1072 O O . SER A 1 134 ? 7.809 -6.795 -5.277 1.00 85.06 134 SER A O 1
ATOM 1074 N N . LEU A 1 135 ? 6.790 -8.453 -4.146 1.00 83.38 135 LEU A N 1
ATOM 1075 C CA . LEU A 1 135 ? 7.642 -9.531 -4.650 1.00 83.38 135 LEU A CA 1
ATOM 1076 C C . LEU A 1 135 ? 7.399 -9.845 -6.130 1.00 83.38 135 LEU A C 1
ATOM 1078 O O . LEU A 1 135 ? 8.323 -10.291 -6.804 1.00 83.38 135 LEU A O 1
ATOM 1082 N N . LEU A 1 136 ? 6.204 -9.560 -6.660 1.00 82.62 136 LEU A N 1
ATOM 1083 C CA . LEU A 1 136 ? 5.913 -9.743 -8.087 1.00 82.62 136 LEU A CA 1
ATOM 1084 C C . LEU A 1 136 ? 6.815 -8.898 -8.988 1.00 82.62 136 LEU A C 1
ATOM 1086 O O 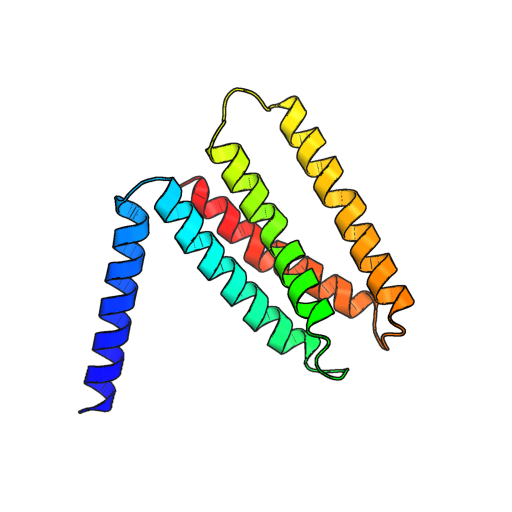. LEU A 1 136 ? 7.046 -9.277 -10.127 1.00 82.62 136 LEU A O 1
ATOM 1090 N N . GLY A 1 137 ? 7.340 -7.778 -8.486 1.00 74.94 137 GLY A N 1
ATOM 1091 C CA . GLY A 1 137 ? 8.308 -6.972 -9.223 1.00 74.94 137 GLY A CA 1
ATOM 1092 C C . GLY A 1 137 ? 9.663 -7.651 -9.427 1.00 74.94 137 GLY A C 1
ATOM 1093 O O . GLY A 1 137 ? 10.446 -7.156 -10.223 1.00 74.94 137 GLY A O 1
ATOM 1094 N N . PHE A 1 138 ? 9.976 -8.741 -8.723 1.00 72.38 138 PHE A N 1
ATOM 1095 C CA . PHE A 1 138 ? 11.258 -9.451 -8.845 1.00 72.38 138 PHE A CA 1
ATOM 1096 C C . PHE A 1 138 ? 11.201 -10.691 -9.748 1.00 72.38 138 PHE A C 1
ATOM 1098 O O . PHE A 1 138 ? 12.218 -11.372 -9.887 1.00 72.38 138 PHE A O 1
ATOM 1105 N N . ILE A 1 139 ? 10.037 -10.983 -10.332 1.00 68.06 139 ILE A N 1
ATOM 1106 C CA . ILE A 1 139 ? 9.805 -12.087 -11.275 1.00 68.06 139 ILE A CA 1
ATOM 1107 C C . ILE A 1 139 ? 9.904 -11.540 -12.698 1.00 68.06 139 ILE A C 1
ATOM 1109 O O . ILE A 1 139 ? 10.556 -12.208 -13.529 1.00 68.06 139 ILE A O 1
#

Foldseek 3Di:
DVVVVVVVVVVVVVVVQCVCLVPVDLVSVLVVLLVVLLVLLLVLLCVQVVPFDDPPVVLSVLLSVLLQVLLVLLSVCLVPVDPPPPVSVVVCCVVNVVSLVVLLVVLVVVPGPCSVSSSVSSVCSNVVRNNVSSCVSVD

Radius of gyration: 17.81 Å; chains: 1; bounding box: 51×24×44 Å